Protein AF-A0A947K2Z1-F1 (afdb_monomer)

Solvent-accessible surface area (backbone atoms only — not comparable to full-atom values): 7339 Å² total; per-residue (Å²): 141,81,83,84,84,76,79,85,58,74,66,60,63,50,54,55,54,62,67,55,56,59,64,63,55,62,72,68,68,77,79,81,65,87,82,70,81,74,72,79,75,77,74,83,75,76,60,100,42,74,64,58,56,43,49,52,50,28,54,51,38,50,54,52,34,55,55,43,48,56,50,30,53,52,40,47,55,33,35,78,72,67,77,46,58,72,65,60,35,50,50,42,50,51,51,38,55,53,45,47,54,51,27,53,50,46,46,51,50,42,55,48,54,51,50,51,59,58,59,71,72,106

pLDDT: mean 72.97, std 17.65, range [37.09, 95.19]

Radius of gyration: 26.6 Å; Cα contacts (8 Å, |Δi|>4): 45; chains: 1; bounding box: 57×48×73 Å

Structure (mmCIF, N/CA/C/O backbone):
data_AF-A0A947K2Z1-F1
#
_entry.id   AF-A0A947K2Z1-F1
#
loop_
_atom_site.group_PDB
_atom_site.id
_atom_site.type_symbol
_atom_site.label_atom_id
_atom_site.label_alt_id
_atom_site.label_comp_id
_atom_site.label_asym_id
_atom_site.label_entity_id
_atom_site.label_seq_id
_atom_site.pdbx_PDB_ins_code
_atom_site.Cartn_x
_atom_site.Cartn_y
_atom_site.Cartn_z
_atom_site.occupancy
_atom_site.B_iso_or_equiv
_atom_site.auth_seq_id
_atom_site.auth_comp_id
_atom_site.auth_asym_id
_atom_site.auth_atom_id
_atom_site.pdbx_PDB_model_num
ATOM 1 N N . MET A 1 1 ? 38.173 9.368 46.627 1.00 48.03 1 MET A N 1
ATOM 2 C CA . MET A 1 1 ? 36.846 8.933 46.148 1.00 48.03 1 MET A CA 1
ATOM 3 C C . MET A 1 1 ? 37.055 8.340 44.764 1.00 48.03 1 MET A C 1
ATOM 5 O O . MET A 1 1 ? 37.355 9.111 43.867 1.00 48.03 1 MET A O 1
ATOM 9 N N . ALA A 1 2 ? 37.046 7.012 44.628 1.00 37.09 2 ALA A N 1
ATOM 10 C CA . ALA A 1 2 ? 36.982 6.293 43.349 1.00 37.09 2 ALA A CA 1
ATOM 11 C C . ALA A 1 2 ? 36.677 4.812 43.628 1.00 37.09 2 ALA A C 1
ATOM 13 O O . ALA A 1 2 ? 37.092 4.282 44.659 1.00 37.09 2 ALA A O 1
ATOM 14 N N . GLU A 1 3 ? 35.887 4.227 42.739 1.00 44.38 3 GLU A N 1
ATOM 15 C CA . GLU A 1 3 ? 34.938 3.141 42.956 1.00 44.38 3 GLU A CA 1
ATOM 16 C C . GLU A 1 3 ? 35.440 1.783 43.466 1.00 44.38 3 GLU A C 1
ATOM 18 O O . GLU A 1 3 ? 36.473 1.233 43.092 1.00 44.38 3 GLU A O 1
ATOM 23 N N . GLN A 1 4 ? 34.548 1.213 44.271 1.00 44.41 4 GLN A N 1
ATOM 24 C CA . GLN A 1 4 ? 34.431 -0.169 44.696 1.00 44.41 4 GLN A CA 1
ATOM 25 C C . GLN A 1 4 ? 34.092 -1.069 43.492 1.00 44.41 4 GLN A C 1
ATOM 27 O O . GLN A 1 4 ? 32.968 -1.064 42.993 1.00 44.41 4 GLN A O 1
ATOM 32 N N . ILE A 1 5 ? 35.064 -1.854 43.026 1.00 48.16 5 ILE A N 1
ATOM 33 C CA . ILE A 1 5 ? 34.855 -2.889 42.006 1.00 48.16 5 ILE A CA 1
ATOM 34 C C . ILE A 1 5 ? 34.092 -4.041 42.667 1.00 48.16 5 ILE A C 1
ATOM 36 O O . ILE A 1 5 ? 34.616 -4.747 43.529 1.00 48.16 5 ILE A O 1
ATOM 40 N N . SER A 1 6 ? 32.823 -4.182 42.297 1.00 59.31 6 SER A N 1
ATOM 41 C CA . SER A 1 6 ? 31.945 -5.264 42.746 1.00 59.31 6 SER A CA 1
ATOM 42 C C . SER A 1 6 ? 32.378 -6.607 42.131 1.00 59.31 6 SER A C 1
ATOM 44 O O . SER A 1 6 ? 32.858 -6.624 40.996 1.00 59.31 6 SER A O 1
ATOM 46 N N . PRO A 1 7 ? 32.226 -7.742 42.839 1.00 55.03 7 PRO A N 1
ATOM 47 C CA . PRO A 1 7 ? 32.625 -9.047 42.324 1.00 55.03 7 PRO A CA 1
ATOM 48 C C . PRO A 1 7 ? 31.691 -9.484 41.189 1.00 55.03 7 PRO A C 1
ATOM 50 O O . PRO A 1 7 ? 30.471 -9.502 41.348 1.00 55.03 7 PRO A O 1
ATOM 53 N N . ILE A 1 8 ? 32.287 -9.841 40.051 1.00 55.72 8 ILE A N 1
ATOM 54 C CA . ILE A 1 8 ? 31.607 -10.375 38.866 1.00 55.72 8 ILE A CA 1
ATOM 55 C C . ILE A 1 8 ? 30.731 -11.558 39.293 1.00 55.72 8 ILE A C 1
ATOM 57 O O . ILE A 1 8 ? 31.211 -12.564 39.820 1.00 55.72 8 ILE A O 1
ATOM 61 N N . ASN A 1 9 ? 29.425 -11.397 39.115 1.00 56.81 9 ASN A N 1
ATOM 62 C CA . ASN A 1 9 ? 28.411 -12.326 39.577 1.00 56.81 9 ASN A CA 1
ATOM 63 C C . ASN A 1 9 ? 28.388 -13.541 38.633 1.00 56.81 9 ASN A C 1
ATOM 65 O O . ASN A 1 9 ? 28.218 -13.393 37.424 1.00 56.81 9 ASN A O 1
ATOM 69 N N . ASN A 1 10 ? 28.545 -14.749 39.183 1.00 60.09 10 ASN A N 1
ATOM 70 C CA . ASN A 1 10 ? 28.637 -16.032 38.458 1.00 60.09 10 ASN A CA 1
ATOM 71 C C . ASN A 1 10 ? 27.479 -16.316 37.474 1.00 60.09 10 ASN A C 1
ATOM 73 O O . ASN A 1 10 ? 27.556 -17.259 36.689 1.00 60.09 10 ASN A O 1
ATOM 77 N N . ALA A 1 11 ? 26.398 -15.536 37.514 1.00 58.66 11 ALA A N 1
ATOM 78 C CA . ALA A 1 11 ? 25.262 -15.658 36.609 1.00 58.66 11 ALA A CA 1
ATOM 79 C C . ALA A 1 11 ? 25.581 -15.201 35.172 1.00 58.66 11 ALA A C 1
ATOM 81 O O . ALA A 1 11 ? 25.145 -15.853 34.227 1.00 58.66 11 ALA A O 1
ATOM 82 N N . GLU A 1 12 ? 26.377 -14.142 34.987 1.00 56.88 12 GLU A N 1
ATOM 83 C CA . GLU A 1 12 ? 26.672 -13.600 33.647 1.00 56.88 12 GLU A CA 1
ATOM 84 C C . GLU A 1 12 ? 27.635 -14.497 32.862 1.00 56.88 12 GLU A C 1
ATOM 86 O O . GLU A 1 12 ? 27.472 -14.692 31.658 1.00 56.88 12 GLU A O 1
ATOM 91 N N . MET A 1 13 ? 28.578 -15.137 33.559 1.00 57.22 13 MET A N 1
ATOM 92 C CA . MET A 1 13 ? 29.510 -16.090 32.952 1.00 57.22 13 MET A CA 1
ATOM 93 C C . MET A 1 13 ? 28.781 -17.342 32.439 1.00 57.22 13 MET A C 1
ATOM 95 O O . MET A 1 13 ? 29.108 -17.853 31.374 1.00 57.22 13 MET A O 1
ATOM 99 N N . ARG A 1 14 ? 27.739 -17.796 33.150 1.00 55.00 14 ARG A N 1
ATOM 100 C CA . ARG A 1 14 ? 26.917 -18.942 32.727 1.00 55.00 14 ARG A CA 1
ATOM 101 C C . ARG A 1 14 ? 25.947 -18.580 31.606 1.00 55.00 14 ARG A C 1
ATOM 103 O O . ARG A 1 14 ? 25.705 -19.414 30.743 1.00 55.00 14 ARG A O 1
ATOM 110 N N . LEU A 1 15 ? 25.437 -17.347 31.578 1.00 59.44 15 LEU A N 1
ATOM 111 C CA . LEU A 1 15 ? 24.564 -16.880 30.498 1.00 59.44 15 LEU A CA 1
ATOM 112 C C . LEU A 1 15 ? 25.320 -16.771 29.163 1.00 59.44 15 LEU A C 1
ATOM 114 O O . LEU A 1 15 ? 24.797 -17.175 28.128 1.00 59.44 15 LEU A O 1
ATOM 118 N N . ALA A 1 16 ? 26.570 -16.296 29.197 1.00 60.06 16 ALA A N 1
ATOM 119 C CA . ALA A 1 16 ? 27.443 -16.261 28.023 1.00 60.06 16 ALA A CA 1
ATOM 120 C C . ALA A 1 16 ? 27.817 -17.670 27.523 1.00 60.06 16 ALA A C 1
ATOM 122 O O . ALA A 1 16 ? 27.911 -17.890 26.319 1.00 60.06 16 ALA A O 1
ATOM 123 N N . GLN A 1 17 ? 27.980 -18.631 28.436 1.00 58.06 17 GLN A N 1
ATOM 124 C CA . GLN A 1 17 ? 28.327 -20.017 28.106 1.00 58.06 17 GLN A CA 1
ATOM 125 C C . GLN A 1 17 ? 27.140 -20.797 27.512 1.00 58.06 17 GLN A C 1
ATOM 127 O O . GLN A 1 17 ? 27.327 -21.619 26.625 1.00 58.06 17 GLN A O 1
ATOM 132 N N . ILE A 1 18 ? 25.910 -20.480 27.930 1.00 60.25 18 ILE A N 1
ATOM 133 C CA . ILE A 1 18 ? 24.679 -21.072 27.377 1.00 60.25 18 ILE A CA 1
ATOM 134 C C . ILE A 1 18 ? 24.347 -20.509 25.983 1.00 60.25 18 ILE A C 1
ATOM 136 O O . ILE A 1 18 ? 23.812 -21.224 25.144 1.00 60.25 18 ILE A O 1
ATOM 140 N N . LEU A 1 19 ? 24.672 -19.242 25.697 1.00 61.75 19 LEU A N 1
ATOM 141 C CA . LEU A 1 19 ? 24.397 -18.645 24.381 1.00 61.75 19 LEU A CA 1
ATOM 142 C C . LEU A 1 19 ? 25.444 -18.983 23.304 1.00 61.75 19 LEU A C 1
ATOM 144 O O . LEU A 1 19 ? 25.152 -18.823 22.120 1.00 61.75 19 LEU A O 1
ATOM 148 N N . GLY A 1 20 ? 26.653 -19.402 23.693 1.00 57.94 20 GLY A N 1
ATOM 149 C CA . GLY A 1 20 ? 27.771 -19.625 22.770 1.00 57.94 20 GLY A CA 1
ATOM 150 C C . GLY A 1 20 ? 27.852 -21.032 22.170 1.00 57.94 20 GLY A C 1
ATOM 151 O O . GLY A 1 20 ? 28.073 -21.162 20.966 1.00 57.94 20 GLY A O 1
ATOM 152 N N . ASP A 1 21 ? 27.661 -22.078 22.980 1.00 55.69 21 ASP A N 1
ATOM 153 C CA . ASP A 1 21 ? 28.046 -23.447 22.590 1.00 55.69 21 ASP A CA 1
ATOM 154 C C . ASP A 1 21 ? 26.912 -24.261 21.929 1.00 55.69 21 ASP A C 1
ATOM 156 O O . ASP A 1 21 ? 27.174 -25.073 21.035 1.00 55.69 21 ASP A O 1
ATOM 160 N N . ASP A 1 22 ? 25.645 -24.012 22.282 1.00 54.97 22 ASP A N 1
ATOM 161 C CA . ASP A 1 22 ? 24.505 -24.776 21.740 1.00 54.97 22 ASP A CA 1
ATOM 162 C C . ASP A 1 22 ? 24.126 -24.359 20.304 1.00 54.97 22 ASP A C 1
ATOM 164 O O . ASP A 1 22 ? 23.749 -25.199 19.484 1.00 54.97 22 ASP A O 1
ATOM 168 N N . TYR A 1 23 ? 24.275 -23.077 19.942 1.00 55.19 23 TYR A N 1
ATOM 169 C CA . TYR A 1 23 ? 23.855 -22.594 18.617 1.00 55.19 23 TYR A CA 1
ATOM 170 C C . TYR A 1 23 ? 24.818 -23.012 17.493 1.00 55.19 23 TYR A C 1
ATOM 172 O O . TYR A 1 23 ? 24.394 -23.277 16.368 1.00 55.19 23 TYR A O 1
ATOM 180 N N . LEU A 1 24 ? 26.120 -23.095 17.786 1.00 54.50 24 LEU A N 1
ATOM 181 C CA . LEU A 1 24 ? 27.136 -23.465 16.794 1.00 54.50 24 LEU A CA 1
ATOM 182 C C . LEU A 1 24 ? 27.223 -24.983 16.583 1.00 54.50 24 LEU A C 1
ATOM 184 O O . LEU A 1 24 ? 27.491 -25.428 15.468 1.00 54.50 24 LEU A O 1
ATOM 188 N N . SER A 1 25 ? 26.932 -25.775 17.617 1.00 53.09 25 SER A N 1
ATOM 189 C CA . SER A 1 25 ? 26.985 -27.240 17.545 1.00 53.09 25 SER A CA 1
ATOM 190 C C . SER A 1 25 ? 25.775 -27.826 16.805 1.00 53.09 25 SER A C 1
ATOM 192 O O . SER A 1 25 ? 25.914 -28.772 16.031 1.00 53.09 25 SER A O 1
ATOM 194 N N . GLN A 1 26 ? 24.595 -27.209 16.930 1.00 49.88 26 GLN A N 1
ATOM 195 C CA . GLN A 1 26 ? 23.378 -27.709 16.282 1.00 49.88 26 GLN A CA 1
ATOM 196 C C . GLN A 1 26 ? 23.290 -27.392 14.777 1.00 49.88 26 GLN A C 1
ATOM 198 O O . GLN A 1 26 ? 22.557 -28.059 14.047 1.00 49.88 26 GLN A O 1
ATOM 203 N N . ALA A 1 27 ? 24.078 -26.435 14.276 1.00 51.97 27 ALA A N 1
ATOM 204 C CA . ALA A 1 27 ? 24.166 -26.143 12.843 1.00 51.97 27 ALA A CA 1
ATOM 205 C C . ALA A 1 27 ? 24.993 -27.183 12.059 1.00 51.97 27 ALA A C 1
ATOM 207 O O . ALA A 1 27 ? 24.859 -27.273 10.839 1.00 51.97 27 ALA A O 1
ATOM 208 N N . SER A 1 28 ? 25.835 -27.975 12.737 1.00 50.72 28 SER A N 1
ATOM 209 C CA . SER A 1 28 ? 26.768 -28.900 12.081 1.00 50.72 28 SER A CA 1
ATOM 210 C C . SER A 1 28 ? 26.282 -30.355 12.014 1.00 50.72 28 SER A C 1
ATOM 212 O O . SER A 1 28 ? 26.840 -31.131 11.240 1.00 50.72 28 SER A O 1
ATOM 214 N N . GLU A 1 29 ? 25.252 -30.744 12.773 1.00 48.47 29 GLU A N 1
ATOM 215 C CA . GLU A 1 29 ? 24.795 -32.147 12.849 1.00 48.47 29 GLU A CA 1
ATOM 216 C C . GLU A 1 29 ? 23.536 -32.476 12.029 1.00 48.47 29 GLU A C 1
ATOM 218 O O . GLU A 1 29 ? 23.168 -33.641 11.906 1.00 48.47 29 GLU A O 1
ATOM 223 N N . VAL A 1 30 ? 22.903 -31.497 11.373 1.00 47.12 30 VAL A N 1
ATOM 224 C CA . VAL A 1 30 ? 21.735 -31.754 10.498 1.00 47.12 30 VAL A CA 1
ATOM 225 C C . VAL A 1 30 ? 22.118 -32.198 9.074 1.00 47.12 30 VAL A C 1
ATOM 227 O O . VAL A 1 30 ? 21.246 -32.438 8.241 1.00 47.12 30 VAL A O 1
ATOM 230 N N . ALA A 1 31 ? 23.414 -32.339 8.776 1.00 49.78 31 ALA A N 1
ATOM 231 C CA . ALA A 1 31 ? 23.941 -32.585 7.429 1.00 49.78 31 ALA A CA 1
ATOM 232 C C . ALA A 1 31 ? 24.386 -34.042 7.163 1.00 49.78 31 ALA A C 1
ATOM 234 O O . ALA A 1 31 ? 25.294 -34.269 6.365 1.00 49.78 31 ALA A O 1
ATOM 235 N N . ALA A 1 32 ? 23.767 -35.040 7.805 1.00 49.38 32 ALA A N 1
ATOM 236 C CA . ALA A 1 32 ? 24.082 -36.460 7.574 1.00 49.38 32 ALA A CA 1
ATOM 237 C C . ALA A 1 32 ? 22.842 -37.350 7.333 1.00 49.38 32 ALA A C 1
ATOM 239 O O . ALA A 1 32 ? 22.808 -38.511 7.735 1.00 49.38 32 ALA A O 1
ATOM 240 N N . GLY A 1 33 ? 21.823 -36.817 6.652 1.00 43.59 33 GLY A N 1
ATOM 241 C CA . GLY A 1 33 ? 20.753 -37.606 6.027 1.00 43.59 33 GLY A CA 1
ATOM 242 C C . GLY A 1 33 ? 20.999 -37.760 4.518 1.00 43.59 33 GLY A C 1
ATOM 243 O O . GLY A 1 33 ? 21.606 -36.867 3.924 1.00 43.59 33 GLY A O 1
ATOM 244 N N . PRO A 1 34 ? 20.574 -38.865 3.875 1.00 45.62 34 PRO A N 1
ATOM 245 C CA . PRO A 1 34 ? 20.809 -39.083 2.450 1.00 45.62 34 PRO A CA 1
ATOM 246 C C . PRO A 1 34 ? 20.200 -37.935 1.640 1.00 45.62 34 PRO A C 1
ATOM 248 O O . PRO A 1 34 ? 19.004 -37.668 1.722 1.00 45.62 34 PRO A O 1
ATOM 251 N N . ALA A 1 35 ? 21.063 -37.241 0.896 1.00 49.25 35 ALA A N 1
ATOM 252 C CA . ALA A 1 35 ? 20.740 -36.076 0.090 1.00 49.25 35 ALA A CA 1
ATOM 253 C C . ALA A 1 35 ? 19.766 -36.444 -1.038 1.00 49.25 35 ALA A C 1
ATOM 255 O O . ALA A 1 35 ? 20.161 -36.781 -2.154 1.00 49.25 35 ALA A O 1
ATOM 256 N N . GLU A 1 36 ? 18.475 -36.363 -0.743 1.00 44.59 36 GLU A N 1
ATOM 257 C CA . GLU A 1 36 ? 17.456 -36.207 -1.764 1.00 44.59 36 GLU A CA 1
ATOM 258 C C . GLU A 1 36 ? 17.661 -34.818 -2.375 1.00 44.59 36 GLU A C 1
ATOM 260 O O . GLU A 1 36 ? 17.601 -33.800 -1.684 1.00 44.59 36 GLU A O 1
ATOM 265 N N . ALA A 1 37 ? 18.034 -34.793 -3.655 1.00 53.00 37 ALA A N 1
ATOM 266 C CA . ALA A 1 37 ? 18.390 -33.590 -4.388 1.00 53.00 37 ALA A CA 1
ATOM 267 C C . ALA A 1 37 ? 17.251 -32.562 -4.324 1.00 53.00 37 ALA A C 1
ATOM 269 O O . ALA A 1 37 ? 16.296 -32.605 -5.104 1.00 53.00 37 ALA A O 1
ATOM 270 N N . ALA A 1 38 ? 17.371 -31.621 -3.387 1.00 52.09 38 ALA A N 1
ATOM 271 C CA . ALA A 1 38 ? 16.521 -30.455 -3.299 1.00 52.09 38 ALA A CA 1
ATOM 272 C C . ALA A 1 38 ? 16.701 -29.655 -4.592 1.00 52.09 38 ALA A C 1
ATOM 274 O O . ALA A 1 38 ? 17.724 -29.004 -4.815 1.00 52.09 38 ALA A O 1
ATOM 275 N N . LYS A 1 39 ? 15.703 -29.746 -5.476 1.00 62.53 39 LYS A N 1
ATOM 276 C CA . LYS A 1 39 ? 15.563 -28.846 -6.622 1.00 62.53 39 LYS A CA 1
ATOM 277 C C . LYS A 1 39 ? 15.700 -27.414 -6.096 1.00 62.53 39 LYS A C 1
ATOM 279 O O . LYS A 1 39 ? 15.038 -27.100 -5.103 1.00 62.53 39 LYS A O 1
ATOM 284 N N . PRO A 1 40 ? 16.532 -26.560 -6.714 1.00 52.31 40 PRO A N 1
ATOM 285 C CA . PRO A 1 40 ? 16.711 -25.203 -6.235 1.00 52.31 40 PRO A CA 1
ATOM 286 C C . PRO A 1 40 ? 15.348 -24.508 -6.224 1.00 52.31 40 PRO A C 1
ATOM 288 O O . PRO A 1 40 ? 14.695 -24.366 -7.260 1.00 52.31 40 PRO A O 1
ATOM 291 N N . LEU A 1 41 ? 14.909 -24.143 -5.018 1.00 57.78 41 LEU A N 1
ATOM 292 C CA . LEU A 1 41 ? 13.786 -23.247 -4.784 1.00 57.78 41 LEU A CA 1
ATOM 293 C C . LEU A 1 41 ? 14.008 -22.003 -5.645 1.00 57.78 41 LEU A C 1
ATOM 295 O O . LEU A 1 41 ? 15.097 -21.430 -5.631 1.00 57.78 41 LEU A O 1
ATOM 299 N N . GLY A 1 42 ? 12.985 -21.683 -6.439 1.00 54.22 42 GLY A N 1
ATOM 300 C CA . GLY A 1 42 ? 13.027 -20.764 -7.569 1.00 54.22 42 GLY A CA 1
ATOM 301 C C . GLY A 1 42 ? 13.962 -19.580 -7.372 1.00 54.22 42 GLY A C 1
ATOM 302 O O . GLY A 1 42 ? 13.711 -18.692 -6.560 1.00 54.22 42 GLY A O 1
ATOM 303 N N . GLN A 1 43 ? 15.022 -19.557 -8.177 1.00 53.00 43 GLN A N 1
ATOM 304 C CA . GLN A 1 43 ? 15.701 -18.311 -8.488 1.00 53.00 43 GLN A CA 1
ATOM 305 C C . GLN A 1 43 ? 14.641 -17.346 -9.031 1.00 53.00 43 GLN A C 1
ATOM 307 O O . GLN A 1 43 ? 13.879 -17.746 -9.917 1.00 53.00 43 GLN A O 1
ATOM 312 N N . PRO A 1 44 ? 14.557 -16.103 -8.527 1.00 58.94 44 PRO A N 1
ATOM 313 C CA . PRO A 1 44 ? 13.790 -15.088 -9.218 1.00 58.94 44 PRO A CA 1
ATOM 314 C C . PRO A 1 44 ? 14.447 -14.945 -10.588 1.00 58.94 44 PRO A C 1
ATOM 316 O O . PRO A 1 44 ? 15.577 -14.471 -10.703 1.00 58.94 44 PRO A O 1
ATOM 319 N N . THR A 1 45 ? 13.781 -15.455 -11.619 1.00 52.09 45 THR A N 1
ATOM 320 C CA . THR A 1 45 ? 14.183 -15.242 -13.000 1.00 52.09 45 THR A CA 1
ATOM 321 C C . THR A 1 45 ? 14.005 -13.756 -13.253 1.00 52.09 45 THR A C 1
ATOM 323 O O . THR A 1 45 ? 12.892 -13.309 -13.518 1.00 52.09 45 THR A O 1
ATOM 326 N N . LEU A 1 46 ? 15.085 -12.992 -13.085 1.00 56.25 46 LEU A N 1
ATOM 327 C CA . LEU A 1 46 ? 15.194 -11.645 -13.624 1.00 56.25 46 LEU A CA 1
ATOM 328 C C . LEU A 1 46 ? 14.955 -11.806 -15.128 1.00 56.25 46 LEU A C 1
ATOM 330 O O . LEU A 1 46 ? 15.777 -12.408 -15.827 1.00 56.25 46 LEU A O 1
ATOM 334 N N . SER A 1 47 ? 13.776 -11.393 -15.597 1.00 53.84 47 SER A N 1
ATOM 335 C CA . SER A 1 47 ? 13.510 -11.307 -17.031 1.00 53.84 47 SER A CA 1
ATOM 336 C C . SER A 1 47 ? 14.552 -10.354 -17.614 1.00 53.84 47 SER A C 1
ATOM 338 O O . SER A 1 47 ? 15.020 -9.457 -16.919 1.00 53.84 47 SER A O 1
ATOM 340 N N . GLY A 1 48 ? 14.974 -10.555 -18.861 1.00 62.28 48 GLY A N 1
ATOM 341 C CA . GLY A 1 48 ? 16.199 -9.984 -19.442 1.00 62.28 48 GLY A CA 1
ATOM 342 C C . GLY A 1 48 ? 16.358 -8.450 -19.466 1.00 62.28 48 GLY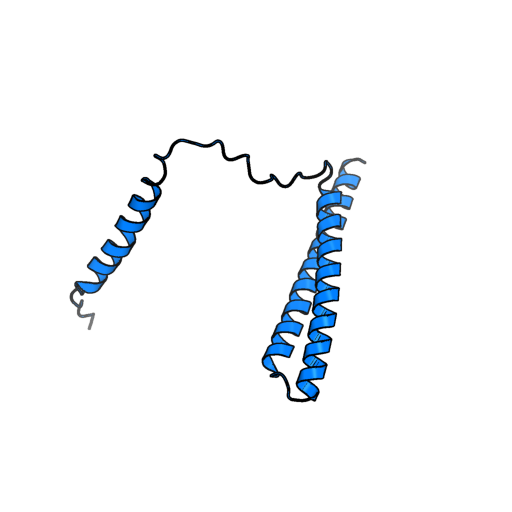 A C 1
ATOM 343 O O . GLY A 1 48 ? 17.316 -7.976 -20.073 1.00 62.28 48 GLY A O 1
ATOM 344 N N . ASN A 1 49 ? 15.485 -7.665 -18.826 1.00 73.56 49 ASN A N 1
ATOM 345 C CA . ASN A 1 49 ? 15.623 -6.226 -18.659 1.00 73.56 49 ASN A CA 1
ATOM 346 C C . ASN A 1 49 ? 15.326 -5.780 -17.204 1.00 73.56 49 ASN A C 1
ATOM 348 O O . ASN A 1 49 ? 14.171 -5.833 -16.777 1.00 73.56 49 ASN A O 1
ATOM 352 N N . PRO A 1 50 ? 16.310 -5.243 -16.451 1.00 72.75 50 PRO A N 1
ATOM 353 C CA . PRO A 1 50 ? 16.094 -4.753 -15.084 1.00 72.75 50 PRO A CA 1
ATOM 354 C C . PRO A 1 50 ? 15.044 -3.634 -14.998 1.00 72.75 50 PRO A C 1
ATOM 356 O O . PRO A 1 50 ? 14.437 -3.439 -13.947 1.00 72.75 50 PRO A O 1
ATOM 359 N N . PHE A 1 51 ? 14.787 -2.914 -16.095 1.00 72.31 51 PHE A N 1
ATOM 360 C CA . PHE A 1 51 ? 13.692 -1.949 -16.170 1.00 72.31 51 PHE A CA 1
ATOM 361 C C . PHE A 1 51 ? 12.314 -2.619 -16.075 1.00 72.31 51 PHE A C 1
ATOM 363 O O . PHE A 1 51 ? 11.453 -2.125 -15.348 1.00 72.31 51 PHE A O 1
ATOM 370 N N . GLU A 1 52 ? 12.105 -3.746 -16.765 1.00 78.94 52 GLU A N 1
ATOM 371 C CA . GLU A 1 52 ? 10.837 -4.488 -16.714 1.00 78.94 52 GLU A CA 1
ATOM 372 C C . GLU A 1 52 ? 10.567 -5.008 -15.303 1.00 78.94 52 GLU A C 1
ATOM 374 O O . GLU A 1 52 ? 9.450 -4.877 -14.806 1.00 78.94 52 GLU A O 1
ATOM 379 N N . ASP A 1 53 ? 11.598 -5.505 -14.616 1.00 81.94 53 ASP A N 1
ATOM 380 C CA . ASP A 1 53 ? 11.477 -5.994 -13.242 1.00 81.94 53 ASP A CA 1
ATOM 381 C C . ASP A 1 53 ? 11.116 -4.877 -12.254 1.00 81.94 53 ASP A C 1
ATOM 383 O O . ASP A 1 53 ? 10.285 -5.070 -11.361 1.00 81.94 53 ASP A O 1
ATOM 387 N N . VAL A 1 54 ? 11.722 -3.692 -12.389 1.00 80.88 54 VAL A N 1
ATOM 388 C CA . VAL A 1 54 ? 11.397 -2.547 -11.524 1.00 80.88 54 VAL A CA 1
ATOM 389 C C . VAL A 1 54 ? 10.001 -2.007 -11.842 1.00 80.88 54 VAL A C 1
ATOM 391 O O . VAL A 1 54 ? 9.250 -1.692 -10.918 1.00 80.88 54 VAL A O 1
ATOM 394 N N . LEU A 1 55 ? 9.607 -1.955 -13.117 1.00 78.94 55 LEU A N 1
ATOM 395 C CA . LEU A 1 55 ? 8.266 -1.534 -13.521 1.00 78.94 55 LEU A CA 1
ATOM 396 C C . LEU A 1 55 ? 7.192 -2.514 -13.026 1.00 78.94 55 LEU A C 1
ATOM 398 O O . LEU A 1 55 ? 6.171 -2.087 -12.487 1.00 78.94 55 LEU A O 1
ATOM 402 N N . ALA A 1 56 ? 7.434 -3.821 -13.136 1.00 83.94 56 ALA A N 1
ATOM 403 C CA . ALA A 1 56 ? 6.551 -4.852 -12.601 1.00 83.94 56 ALA A CA 1
ATOM 404 C C . ALA A 1 56 ? 6.389 -4.718 -11.080 1.00 83.94 56 ALA A C 1
ATOM 406 O O . ALA A 1 56 ? 5.269 -4.759 -10.565 1.00 83.94 56 ALA A O 1
ATOM 407 N N . LYS A 1 57 ? 7.489 -4.472 -10.356 1.00 81.75 57 LYS A N 1
ATOM 408 C CA . LYS A 1 57 ? 7.459 -4.195 -8.911 1.00 81.75 57 LYS A CA 1
ATOM 409 C C . LYS A 1 57 ? 6.696 -2.915 -8.579 1.00 81.75 57 LYS A C 1
ATOM 411 O O . LYS A 1 57 ? 5.941 -2.910 -7.611 1.00 81.75 57 LYS A O 1
ATOM 416 N N . ALA A 1 58 ? 6.845 -1.857 -9.374 1.00 77.31 58 ALA A N 1
ATOM 417 C CA . ALA A 1 58 ? 6.101 -0.615 -9.195 1.00 77.31 58 ALA A CA 1
ATOM 418 C C . ALA A 1 58 ? 4.590 -0.819 -9.391 1.00 77.31 58 ALA A C 1
ATOM 420 O O . ALA A 1 58 ? 3.805 -0.386 -8.550 1.00 77.31 58 ALA A O 1
ATOM 421 N N . MET A 1 59 ? 4.175 -1.534 -10.442 1.00 80.75 59 MET A N 1
ATOM 422 C CA . MET A 1 59 ? 2.763 -1.876 -10.661 1.00 80.75 59 MET A CA 1
ATOM 423 C C . MET A 1 59 ? 2.198 -2.705 -9.505 1.00 80.75 59 MET A C 1
ATOM 425 O O . MET A 1 59 ? 1.119 -2.406 -8.996 1.00 80.75 59 MET A O 1
ATOM 429 N N . HIS A 1 60 ? 2.948 -3.707 -9.043 1.00 83.75 60 HIS A N 1
ATOM 430 C CA . HIS A 1 60 ? 2.551 -4.523 -7.900 1.00 83.75 60 HIS A CA 1
ATOM 431 C C . HIS A 1 60 ? 2.447 -3.698 -6.605 1.00 83.75 60 HIS A C 1
ATOM 433 O O . HIS A 1 60 ? 1.533 -3.903 -5.807 1.00 83.75 60 HIS A O 1
ATOM 439 N N . ALA A 1 61 ? 3.354 -2.741 -6.391 1.00 79.44 61 ALA A N 1
ATOM 440 C CA . ALA A 1 61 ? 3.304 -1.845 -5.240 1.00 79.44 61 ALA A CA 1
ATOM 441 C C . ALA A 1 61 ? 2.048 -0.958 -5.264 1.00 79.44 61 ALA A C 1
ATOM 443 O O . ALA A 1 61 ? 1.397 -0.813 -4.231 1.00 79.44 61 ALA A O 1
ATOM 444 N N . ILE A 1 62 ? 1.665 -0.424 -6.430 1.00 84.81 62 ILE A N 1
ATOM 445 C CA . ILE A 1 62 ? 0.442 0.379 -6.584 1.00 84.81 62 ILE A CA 1
ATOM 446 C C . ILE A 1 62 ? -0.817 -0.465 -6.322 1.00 84.81 62 ILE A C 1
ATOM 448 O O . ILE A 1 62 ? -1.699 -0.015 -5.590 1.00 84.81 62 ILE A O 1
ATOM 452 N N . ASP A 1 63 ? -0.900 -1.694 -6.852 1.00 87.38 63 ASP A N 1
ATOM 453 C CA . ASP A 1 63 ? -2.039 -2.591 -6.569 1.00 87.38 63 ASP A CA 1
ATOM 454 C C . ASP A 1 63 ? -2.135 -2.908 -5.066 1.00 87.38 63 AS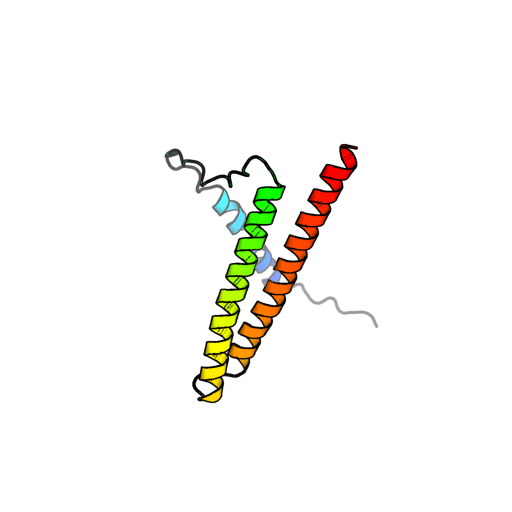P A C 1
ATOM 456 O O . ASP A 1 63 ? -3.213 -2.870 -4.467 1.00 87.38 63 ASP A O 1
ATOM 460 N N . GLY A 1 64 ? -0.986 -3.134 -4.420 1.00 87.25 64 GLY A N 1
ATOM 461 C CA . GLY A 1 64 ? -0.899 -3.327 -2.974 1.00 87.25 64 GLY A CA 1
ATOM 462 C C . GLY A 1 64 ? -1.406 -2.125 -2.170 1.00 87.25 64 GLY A C 1
ATOM 463 O O . GLY A 1 64 ? -2.147 -2.306 -1.200 1.00 87.25 64 GLY A O 1
ATOM 464 N N . VAL A 1 65 ? -1.063 -0.902 -2.588 1.00 88.50 65 VAL A N 1
ATOM 465 C CA . VAL A 1 65 ? -1.561 0.339 -1.972 1.00 88.50 65 VAL A CA 1
ATOM 466 C C . VAL A 1 65 ? -3.078 0.441 -2.116 1.00 88.50 65 VAL A C 1
ATOM 468 O O . VAL A 1 65 ? -3.757 0.621 -1.109 1.00 88.50 65 VAL A O 1
ATOM 471 N N . SER A 1 66 ? -3.618 0.234 -3.321 1.00 88.75 66 SER A N 1
ATOM 472 C CA . SER A 1 66 ? -5.063 0.320 -3.578 1.00 88.75 66 SER A CA 1
ATOM 473 C C . SER A 1 66 ? -5.867 -0.669 -2.726 1.00 88.75 66 SER A C 1
ATOM 475 O O . SER A 1 66 ? -6.869 -0.311 -2.101 1.00 88.75 66 SER A O 1
ATOM 477 N N . ARG A 1 67 ? -5.396 -1.917 -2.607 1.00 91.81 67 ARG A N 1
ATOM 478 C CA . ARG A 1 67 ? -6.015 -2.914 -1.717 1.00 91.81 67 ARG A CA 1
ATOM 479 C C . ARG A 1 67 ? -5.964 -2.495 -0.254 1.00 91.81 67 ARG A C 1
ATOM 481 O O . ARG A 1 67 ? -6.939 -2.685 0.473 1.00 91.81 67 ARG A O 1
ATOM 488 N N . SER A 1 68 ? -4.838 -1.937 0.181 1.00 89.69 68 SER A N 1
ATOM 489 C CA . SER A 1 68 ? -4.690 -1.478 1.558 1.00 89.69 68 SER A CA 1
ATOM 490 C C . SER A 1 68 ? -5.578 -0.272 1.861 1.00 89.69 68 SER A C 1
ATOM 492 O O . SER A 1 68 ? -6.114 -0.206 2.963 1.00 89.69 68 SER A O 1
ATOM 494 N N . GLU A 1 69 ? -5.784 0.638 0.906 1.00 90.06 69 GLU A N 1
ATOM 495 C CA . GLU A 1 69 ? -6.735 1.752 1.022 1.00 90.06 69 GLU A CA 1
ATOM 496 C C . GLU A 1 69 ? -8.173 1.263 1.177 1.00 90.06 69 GLU A C 1
ATOM 498 O O . GLU A 1 69 ? -8.876 1.711 2.082 1.00 90.06 69 GLU A O 1
ATOM 503 N N . MET A 1 70 ? -8.603 0.290 0.366 1.00 93.94 70 MET A N 1
ATOM 504 C CA . MET A 1 70 ? -9.929 -0.317 0.529 1.00 93.94 70 MET A CA 1
ATOM 505 C C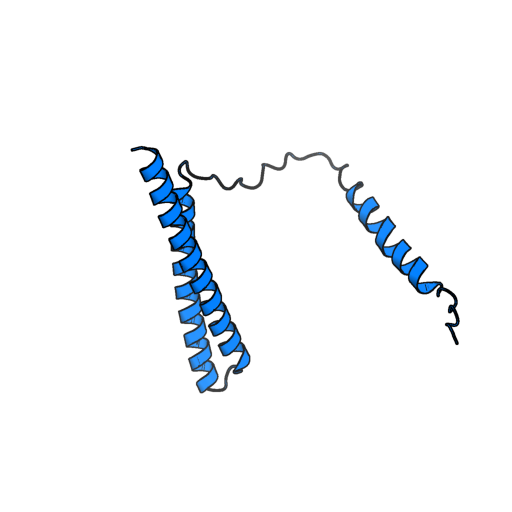 . MET A 1 70 ? -10.107 -0.915 1.929 1.00 93.94 70 MET A C 1
ATOM 507 O O . MET A 1 70 ? -11.158 -0.747 2.546 1.00 93.94 70 MET A O 1
ATOM 511 N N . HIS A 1 71 ? -9.076 -1.577 2.455 1.00 92.12 71 HIS A N 1
ATOM 512 C CA . HIS A 1 71 ? -9.111 -2.130 3.805 1.00 92.12 71 HIS A CA 1
ATOM 513 C C . HIS A 1 71 ? -9.159 -1.044 4.891 1.00 92.12 71 HIS A C 1
ATOM 515 O O . HIS A 1 71 ? -9.945 -1.157 5.830 1.00 92.12 71 HIS A O 1
ATOM 521 N N . ALA A 1 72 ? -8.373 0.028 4.762 1.00 88.88 72 ALA A N 1
ATOM 522 C CA . ALA A 1 72 ? -8.421 1.142 5.706 1.00 88.88 72 ALA A CA 1
ATOM 523 C C . ALA A 1 72 ? -9.789 1.833 5.701 1.00 88.88 72 ALA A C 1
ATOM 525 O O . ALA A 1 72 ? -10.323 2.107 6.770 1.00 88.88 72 ALA A O 1
ATOM 526 N N . ASN A 1 73 ? -10.409 2.018 4.533 1.00 92.38 73 ASN A N 1
ATOM 527 C CA . ASN A 1 73 ? -11.767 2.559 4.441 1.00 92.38 73 ASN A CA 1
ATOM 528 C C . ASN A 1 73 ? -12.787 1.678 5.178 1.00 92.38 73 ASN A C 1
ATOM 530 O O . ASN A 1 73 ? -13.618 2.194 5.923 1.00 92.38 73 ASN A O 1
ATOM 534 N N . GLN A 1 74 ? -12.678 0.352 5.061 1.00 93.69 74 GLN A N 1
ATOM 535 C CA . GLN A 1 74 ? -13.519 -0.568 5.835 1.00 93.69 74 GLN A CA 1
ATOM 536 C C . GLN A 1 74 ? -13.290 -0.432 7.346 1.00 93.69 74 GLN A C 1
ATOM 538 O O . GLN A 1 74 ? -14.244 -0.484 8.119 1.00 93.69 74 GLN A O 1
ATOM 543 N N . LEU A 1 75 ? -12.040 -0.264 7.785 1.00 92.19 75 LEU A N 1
ATOM 544 C CA . LEU A 1 75 ? -11.728 -0.054 9.200 1.00 92.19 75 LEU A CA 1
ATOM 545 C C . LEU A 1 75 ? -12.254 1.294 9.705 1.00 92.19 75 LEU A C 1
ATOM 547 O O . LEU A 1 75 ? -12.763 1.355 10.817 1.00 92.19 75 LEU A O 1
ATOM 551 N N . ILE A 1 76 ? -12.208 2.348 8.888 1.00 92.19 76 ILE A N 1
ATOM 552 C CA . ILE A 1 76 ? -12.801 3.652 9.212 1.00 92.19 76 ILE A CA 1
ATOM 553 C C . ILE A 1 76 ? -14.315 3.511 9.407 1.00 92.19 76 ILE A C 1
ATOM 555 O O . ILE A 1 76 ? -14.853 3.992 10.402 1.00 92.19 76 ILE A O 1
ATOM 559 N N . GLU A 1 77 ? -15.009 2.810 8.508 1.00 94.44 77 GLU A N 1
ATOM 560 C CA . GLU A 1 77 ? -16.449 2.562 8.646 1.00 94.44 77 GLU A CA 1
ATOM 561 C C . GLU A 1 77 ? -16.791 1.777 9.913 1.00 94.44 77 GLU A C 1
ATOM 563 O O . GLU A 1 77 ? -17.733 2.129 10.626 1.00 94.44 77 GLU A O 1
ATOM 568 N N . LYS A 1 78 ? -16.013 0.737 10.222 1.00 92.88 78 LYS A N 1
ATOM 569 C CA . LYS A 1 78 ? -16.181 -0.048 11.448 1.00 92.88 78 LYS A CA 1
ATOM 570 C C . LYS A 1 78 ? -15.874 0.777 12.699 1.00 92.88 78 LYS A C 1
ATOM 572 O O . LYS A 1 78 ? -16.577 0.647 13.697 1.00 92.88 78 LYS A O 1
ATOM 577 N N . TYR A 1 79 ? -14.885 1.668 12.645 1.00 93.44 79 TYR A N 1
ATOM 578 C CA . TYR A 1 79 ? -14.548 2.568 13.748 1.00 93.44 79 TYR A CA 1
ATOM 579 C C . TYR A 1 79 ? -15.691 3.543 14.035 1.00 93.44 79 TYR A C 1
ATOM 581 O O . TYR A 1 79 ? -16.080 3.710 15.187 1.00 93.44 79 TYR A O 1
ATOM 589 N N . MET A 1 80 ? -16.309 4.115 12.995 1.00 93.50 80 MET A N 1
ATOM 590 C CA . MET A 1 80 ? -17.490 4.974 13.156 1.00 93.50 80 MET A CA 1
ATOM 591 C C . MET A 1 80 ? -18.679 4.245 13.801 1.00 93.50 80 MET A C 1
ATOM 593 O O . MET A 1 80 ? -19.509 4.880 14.447 1.00 93.50 80 MET A O 1
ATOM 597 N N . ARG A 1 81 ? -18.768 2.919 13.637 1.00 95.19 81 ARG A N 1
ATOM 598 C CA . ARG A 1 81 ? -19.776 2.061 14.286 1.00 95.19 81 ARG A CA 1
ATOM 599 C C . ARG A 1 81 ? -19.375 1.603 15.692 1.00 95.19 81 ARG A C 1
ATOM 601 O O . ARG A 1 81 ? -20.208 1.035 16.392 1.00 95.19 81 ARG A O 1
ATOM 608 N N . GLY A 1 82 ? -18.131 1.846 16.107 1.00 92.50 82 GLY A N 1
ATOM 609 C CA . GLY A 1 82 ? -17.572 1.383 17.378 1.00 92.50 82 GLY A CA 1
ATOM 610 C C . GLY A 1 82 ? -17.143 -0.090 17.389 1.00 92.50 82 GLY A C 1
ATOM 611 O O . GLY A 1 82 ? -16.985 -0.658 18.463 1.00 92.50 82 GLY A O 1
ATOM 612 N N . GLU A 1 83 ? -16.974 -0.720 16.221 1.00 92.25 83 GLU A N 1
ATOM 613 C CA . GLU A 1 83 ? -16.625 -2.147 16.083 1.00 92.25 83 GLU A CA 1
ATOM 614 C C . GLU A 1 83 ? -15.109 -2.423 16.104 1.00 92.25 83 GLU A C 1
ATOM 616 O O . GLU A 1 83 ? -14.697 -3.566 16.289 1.00 92.25 83 GLU A O 1
ATOM 621 N N . VAL A 1 84 ? -14.281 -1.399 15.892 1.00 92.88 84 VAL A N 1
ATOM 622 C CA . VAL A 1 84 ? -12.806 -1.469 15.913 1.00 92.88 84 VAL A CA 1
ATOM 623 C C . VAL A 1 84 ? -12.243 -0.257 16.631 1.00 92.88 84 VAL A C 1
ATOM 625 O O . VAL A 1 84 ? -12.900 0.782 16.735 1.00 92.88 84 VAL A O 1
ATOM 628 N N . GLU A 1 85 ? -11.016 -0.380 17.121 1.00 93.50 85 GLU A N 1
ATOM 629 C CA . GLU A 1 85 ? -10.362 0.692 17.856 1.00 93.50 85 GLU 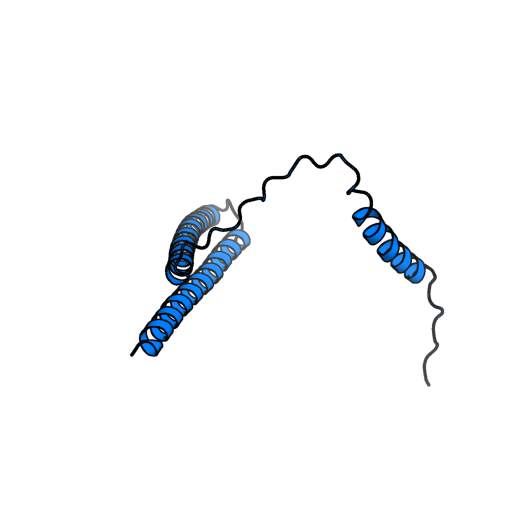A CA 1
ATOM 630 C C . GLU A 1 85 ? -9.645 1.685 16.928 1.00 93.50 85 GLU A C 1
ATOM 632 O O . GLU A 1 85 ? -9.176 1.356 15.838 1.00 93.50 85 GLU A O 1
ATOM 637 N N . MET A 1 86 ? -9.496 2.929 17.395 1.00 90.31 86 MET A N 1
ATOM 638 C CA . MET A 1 86 ? -8.826 4.002 16.644 1.00 90.31 86 MET A CA 1
ATOM 639 C C . MET A 1 86 ? -7.394 3.626 16.232 1.00 90.31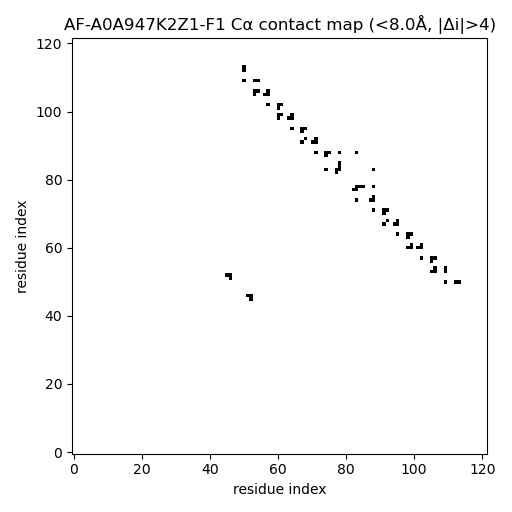 86 MET A C 1
ATOM 641 O O . MET A 1 86 ? -6.920 4.020 15.166 1.00 90.31 86 MET A O 1
ATOM 645 N N . HIS A 1 87 ? -6.687 2.862 17.068 1.00 94.31 87 HIS A N 1
ATOM 646 C CA . HIS A 1 87 ? -5.302 2.484 16.802 1.00 94.31 87 HIS A CA 1
ATOM 647 C C . HIS A 1 87 ? -5.180 1.576 15.566 1.00 94.31 87 HIS A C 1
ATOM 649 O O . HIS A 1 87 ? -4.227 1.724 14.804 1.00 94.31 87 HIS A O 1
ATOM 655 N N . GLU A 1 88 ? -6.159 0.704 15.311 1.00 92.19 88 GLU A N 1
ATOM 656 C CA . GLU A 1 88 ? -6.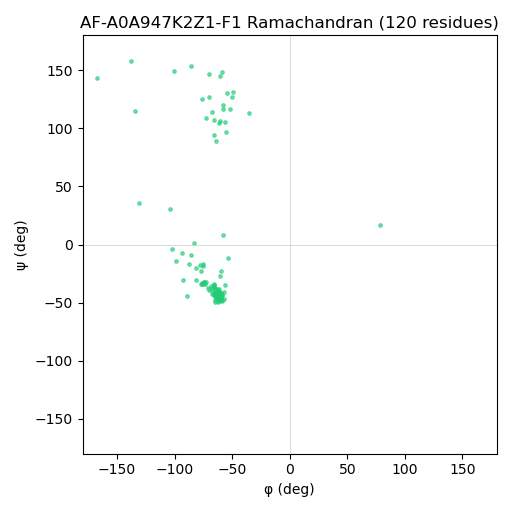173 -0.179 14.140 1.00 92.19 88 GLU A CA 1
ATOM 657 C C . GLU A 1 88 ? -6.308 0.626 12.844 1.00 92.19 88 GLU A C 1
ATOM 659 O O . GLU A 1 88 ? -5.567 0.403 11.883 1.00 92.19 88 GLU A O 1
ATOM 664 N N . VAL A 1 89 ? -7.191 1.631 12.847 1.00 92.44 89 VAL A N 1
ATOM 665 C CA . VAL A 1 89 ? -7.346 2.576 11.732 1.00 92.44 89 VAL A CA 1
ATOM 666 C C . VAL A 1 89 ? -6.047 3.346 11.501 1.00 92.44 89 VAL A C 1
ATOM 668 O O . VAL A 1 89 ? -5.574 3.435 10.369 1.00 92.44 89 VAL A O 1
ATOM 671 N N . MET A 1 90 ? -5.426 3.863 12.567 1.00 92.44 90 MET A N 1
ATOM 672 C CA . MET A 1 90 ? -4.170 4.612 12.458 1.00 92.44 90 MET A CA 1
ATOM 673 C C . MET A 1 90 ? -3.014 3.754 11.933 1.00 92.44 90 MET A C 1
ATOM 675 O O . MET A 1 90 ? -2.212 4.242 11.133 1.00 92.44 90 MET A O 1
ATOM 679 N N . ILE A 1 91 ? -2.925 2.482 12.333 1.00 94.75 91 ILE A N 1
ATOM 680 C CA . ILE A 1 91 ? -1.923 1.543 11.811 1.00 94.75 91 ILE A CA 1
ATOM 681 C C . ILE A 1 91 ? -2.164 1.294 10.321 1.00 94.75 91 ILE A C 1
ATOM 683 O O . ILE A 1 91 ? -1.223 1.390 9.532 1.00 94.75 91 ILE A O 1
ATOM 687 N N . ALA A 1 92 ? -3.408 1.022 9.917 1.00 91.50 92 ALA A N 1
ATOM 688 C CA . ALA A 1 92 ? -3.752 0.807 8.514 1.00 91.50 92 ALA A CA 1
ATOM 689 C C . ALA A 1 92 ? -3.428 2.040 7.650 1.00 91.50 92 ALA A C 1
ATOM 691 O O . ALA A 1 92 ? -2.786 1.913 6.606 1.00 91.50 92 ALA A O 1
ATOM 692 N N . GLN A 1 93 ? -3.777 3.235 8.131 1.00 91.12 93 GLN A N 1
ATOM 693 C CA . GLN A 1 93 ? -3.464 4.513 7.487 1.00 91.12 93 GLN A CA 1
ATOM 694 C C . GLN A 1 93 ? -1.947 4.731 7.358 1.00 91.12 93 GLN A C 1
ATOM 696 O O . GLN A 1 93 ? -1.441 5.101 6.296 1.00 91.12 93 GLN A O 1
ATOM 701 N N . SER A 1 94 ? -1.197 4.464 8.430 1.00 92.75 94 SER A N 1
ATOM 702 C CA . SER A 1 94 ? 0.265 4.612 8.450 1.00 92.75 94 SER A CA 1
ATOM 703 C C . SER A 1 94 ? 0.933 3.643 7.478 1.00 92.75 94 SER A C 1
ATOM 705 O O . SER A 1 94 ? 1.854 4.020 6.752 1.00 92.75 94 SER A O 1
ATOM 707 N N . LYS A 1 95 ? 0.426 2.408 7.404 1.00 92.44 95 LYS A N 1
ATOM 708 C CA . LYS A 1 95 ? 0.892 1.394 6.459 1.00 92.44 95 LYS A CA 1
ATOM 709 C C . LYS A 1 95 ? 0.722 1.864 5.013 1.00 92.44 95 LYS A C 1
ATOM 711 O O . LYS A 1 95 ? 1.661 1.736 4.232 1.00 92.44 95 LYS A O 1
ATOM 716 N N . ILE A 1 96 ? -0.433 2.439 4.664 1.00 91.62 96 ILE A N 1
ATOM 717 C CA . ILE A 1 96 ? -0.690 3.000 3.325 1.00 91.62 96 ILE A CA 1
ATOM 718 C C . ILE A 1 96 ? 0.315 4.098 2.995 1.00 91.62 96 ILE A C 1
ATOM 720 O O . ILE A 1 96 ? 0.921 4.062 1.927 1.00 91.62 96 ILE A O 1
ATOM 724 N N . SER A 1 97 ? 0.532 5.037 3.918 1.00 91.56 97 SER A N 1
ATOM 725 C CA . SER A 1 97 ? 1.469 6.146 3.717 1.00 91.56 97 SER A CA 1
ATOM 726 C C . SER A 1 97 ? 2.883 5.647 3.390 1.00 91.56 97 SER A C 1
ATOM 728 O O . SER A 1 97 ? 3.479 6.068 2.398 1.00 91.56 97 SER A O 1
ATOM 730 N N . ILE A 1 98 ? 3.389 4.675 4.157 1.00 91.88 98 ILE A N 1
ATOM 731 C CA . ILE A 1 98 ? 4.715 4.078 3.930 1.00 91.88 98 ILE A CA 1
ATOM 732 C C . ILE A 1 98 ? 4.763 3.332 2.589 1.00 91.88 98 ILE A C 1
ATOM 734 O O . ILE A 1 98 ? 5.719 3.486 1.828 1.00 91.88 98 ILE A O 1
ATOM 738 N N . MET A 1 99 ? 3.734 2.542 2.266 1.00 88.56 99 MET A N 1
ATOM 739 C CA . MET A 1 99 ? 3.678 1.814 0.993 1.00 88.56 99 MET A CA 1
ATOM 740 C C . MET A 1 99 ? 3.634 2.763 -0.209 1.00 88.56 99 MET A C 1
ATOM 742 O O . MET A 1 99 ? 4.327 2.520 -1.194 1.00 88.56 99 MET A O 1
ATOM 746 N N . MET A 1 100 ? 2.893 3.869 -0.114 1.00 89.12 100 MET A N 1
ATOM 747 C CA . MET A 1 100 ? 2.848 4.899 -1.151 1.00 89.12 100 MET A CA 1
ATOM 748 C C . MET A 1 100 ? 4.220 5.553 -1.347 1.00 89.12 100 MET A C 1
ATOM 750 O O . MET A 1 100 ? 4.687 5.677 -2.478 1.00 89.12 100 MET A O 1
ATOM 754 N N . GLN A 1 101 ? 4.906 5.921 -0.259 1.00 90.50 101 GLN A N 1
ATOM 755 C CA . GLN A 1 101 ? 6.261 6.482 -0.327 1.00 90.50 101 GLN A CA 1
ATOM 756 C C . GLN A 1 101 ? 7.241 5.519 -1.009 1.00 90.50 101 GLN A C 1
ATOM 758 O O . GLN A 1 101 ? 8.020 5.929 -1.872 1.00 90.50 101 GLN A O 1
ATOM 763 N N . LEU A 1 102 ? 7.170 4.229 -0.671 1.00 88.88 102 LEU A N 1
ATOM 764 C CA . LEU A 1 102 ? 7.991 3.198 -1.298 1.00 88.88 102 LEU A CA 1
ATOM 765 C C . LEU A 1 102 ? 7.671 3.036 -2.791 1.00 88.88 102 LEU A C 1
ATOM 767 O O . LEU A 1 102 ? 8.591 2.941 -3.606 1.00 88.88 102 LEU A O 1
ATOM 771 N N . ALA A 1 103 ? 6.388 3.031 -3.159 1.00 87.81 103 ALA A N 1
ATOM 772 C CA . ALA A 1 103 ? 5.953 2.928 -4.549 1.00 87.81 103 ALA A CA 1
ATOM 773 C C . ALA A 1 103 ? 6.472 4.110 -5.382 1.00 87.81 103 ALA A C 1
ATOM 775 O O . ALA A 1 103 ? 7.103 3.903 -6.419 1.00 87.81 103 ALA A O 1
ATOM 776 N N . VAL A 1 104 ? 6.298 5.342 -4.894 1.00 89.81 104 VAL A N 1
ATOM 777 C CA . VAL A 1 104 ? 6.796 6.562 -5.553 1.00 89.81 104 VAL A CA 1
ATOM 778 C C . VAL A 1 104 ? 8.318 6.537 -5.698 1.00 89.81 104 VAL A C 1
ATOM 780 O O . VAL A 1 104 ? 8.836 6.844 -6.773 1.00 89.81 104 VAL A O 1
ATOM 783 N N . SER A 1 105 ? 9.040 6.131 -4.650 1.00 88.69 105 SER A N 1
ATOM 784 C CA . SER A 1 105 ? 10.500 5.988 -4.691 1.00 88.69 105 SER A CA 1
ATOM 785 C C . SER A 1 105 ? 10.940 4.965 -5.744 1.00 88.69 105 SER A C 1
ATOM 787 O O . SER A 1 105 ? 11.816 5.245 -6.563 1.00 88.69 105 SER A O 1
ATOM 789 N N . THR A 1 106 ? 10.262 3.816 -5.803 1.00 86.38 106 THR A N 1
ATOM 790 C CA . THR A 1 106 ? 10.540 2.755 -6.783 1.00 86.38 106 THR A CA 1
ATOM 791 C C . THR A 1 106 ? 10.318 3.246 -8.213 1.00 86.38 106 THR A C 1
ATOM 793 O O . THR A 1 106 ? 11.180 3.052 -9.067 1.00 86.38 106 THR A O 1
ATOM 796 N N . ILE A 1 107 ? 9.207 3.943 -8.474 1.00 84.88 107 ILE A N 1
ATOM 797 C CA . ILE A 1 107 ? 8.907 4.535 -9.789 1.00 84.88 107 ILE A CA 1
ATOM 798 C C . ILE A 1 107 ? 9.964 5.574 -10.168 1.00 84.88 107 ILE A C 1
ATOM 800 O O . ILE A 1 107 ? 10.475 5.562 -11.285 1.00 84.88 107 ILE A O 1
ATOM 804 N N . THR A 1 108 ? 10.327 6.452 -9.233 1.00 88.94 108 THR A N 1
ATOM 805 C CA . THR A 1 108 ? 11.338 7.495 -9.460 1.00 88.94 108 THR A CA 1
ATOM 806 C C . THR A 1 108 ? 12.696 6.883 -9.795 1.00 88.94 108 THR A C 1
ATOM 808 O O . THR A 1 108 ? 13.357 7.322 -10.740 1.00 88.94 108 THR A O 1
ATOM 811 N N . SER A 1 109 ? 13.094 5.834 -9.072 1.00 86.25 109 SER A N 1
ATOM 812 C CA . SER A 1 109 ? 14.312 5.081 -9.362 1.00 86.25 109 SER A CA 1
ATOM 813 C C . SER A 1 109 ? 14.245 4.421 -10.739 1.00 86.25 109 SER A C 1
ATOM 815 O O . SER A 1 109 ? 15.205 4.531 -11.494 1.00 86.25 109 SER A O 1
ATOM 817 N N . ALA A 1 110 ? 13.115 3.807 -11.106 1.00 83.44 110 ALA A N 1
ATOM 818 C CA . ALA A 1 110 ? 12.921 3.182 -12.417 1.00 83.44 110 ALA A CA 1
ATOM 819 C C . ALA A 1 110 ? 13.104 4.181 -13.568 1.00 83.44 110 ALA A C 1
ATOM 821 O O . ALA A 1 110 ? 13.833 3.919 -14.524 1.00 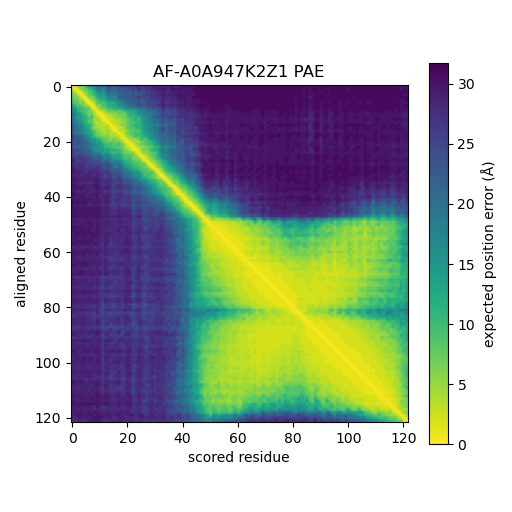83.44 110 ALA A O 1
ATOM 822 N N . VAL A 1 111 ? 12.458 5.346 -13.458 1.00 84.38 111 VAL A N 1
ATOM 823 C CA . VAL A 1 111 ? 12.522 6.420 -14.460 1.00 84.38 111 VAL A CA 1
ATOM 824 C C . VAL A 1 111 ? 13.935 6.995 -14.555 1.00 84.38 111 VAL A C 1
ATOM 826 O O . VAL A 1 111 ? 14.420 7.253 -15.657 1.00 84.38 111 VAL A O 1
ATOM 829 N N . THR A 1 112 ? 14.612 7.171 -13.418 1.00 84.75 112 THR A N 1
ATOM 830 C CA . THR A 1 112 ? 15.989 7.687 -13.380 1.00 84.75 112 THR A CA 1
ATOM 831 C C . THR A 1 112 ? 16.954 6.713 -14.046 1.00 84.75 112 THR A C 1
ATOM 833 O O . THR A 1 112 ? 17.676 7.110 -14.956 1.00 84.75 112 THR A O 1
ATOM 836 N N . SER A 1 113 ? 16.903 5.428 -13.686 1.00 80.62 113 SER A N 1
ATOM 837 C CA . SER A 1 113 ? 17.739 4.400 -14.313 1.00 80.62 113 SER A CA 1
ATOM 838 C C . SER A 1 113 ? 17.459 4.268 -15.812 1.00 80.62 113 SER A C 1
ATOM 840 O O . SER A 1 113 ? 18.392 4.129 -16.598 1.00 80.62 113 SER A O 1
ATOM 842 N N . PHE A 1 114 ? 16.195 4.378 -16.241 1.00 80.06 114 PHE A N 1
ATOM 843 C CA . PHE A 1 114 ? 15.851 4.393 -17.665 1.00 80.06 114 PHE A CA 1
ATOM 844 C C . PHE A 1 114 ? 16.514 5.565 -18.399 1.00 80.06 114 PHE A C 1
ATOM 846 O O . PHE A 1 114 ? 17.125 5.361 -19.450 1.00 80.06 114 PHE A O 1
ATOM 853 N N . LYS A 1 115 ? 16.433 6.774 -17.827 1.00 80.75 115 LYS A N 1
ATOM 854 C CA . LYS A 1 115 ? 17.0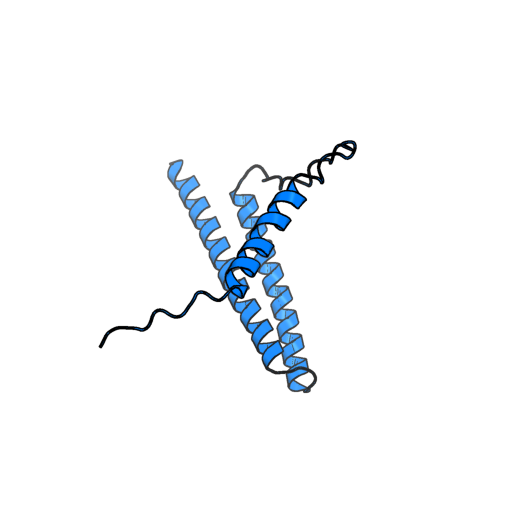53 7.987 -18.377 1.00 80.75 115 LYS A CA 1
ATOM 855 C C . LYS A 1 115 ? 18.576 7.865 -18.455 1.00 80.75 115 LYS A C 1
ATOM 857 O O . LYS A 1 115 ? 19.153 8.263 -19.460 1.00 80.75 115 LYS A O 1
ATOM 862 N N . GLU A 1 116 ? 19.228 7.317 -17.434 1.00 79.94 116 GLU A N 1
ATOM 863 C CA . GLU A 1 116 ? 20.683 7.105 -17.429 1.00 79.94 116 GLU A CA 1
ATOM 864 C C . GLU A 1 116 ? 21.122 6.119 -18.520 1.00 79.94 116 GLU A C 1
ATOM 866 O O . GLU A 1 116 ? 22.058 6.407 -19.264 1.00 79.94 116 GLU A O 1
ATOM 871 N N . ILE A 1 117 ? 20.401 5.002 -18.687 1.00 75.19 117 ILE A N 1
ATOM 872 C CA . ILE A 1 117 ? 20.682 4.015 -19.742 1.00 75.19 117 ILE A CA 1
ATOM 873 C C . ILE A 1 117 ? 20.530 4.634 -21.138 1.00 75.19 117 ILE A C 1
ATOM 875 O O . ILE A 1 117 ? 21.358 4.376 -22.012 1.00 75.19 117 ILE A O 1
ATOM 879 N N . THR A 1 118 ? 19.501 5.460 -21.364 1.00 70.19 118 THR A N 1
ATOM 880 C CA . THR A 1 118 ? 19.312 6.129 -22.665 1.00 70.19 118 THR A CA 1
ATOM 881 C C . THR A 1 118 ? 20.322 7.251 -22.900 1.00 70.19 118 THR A C 1
ATOM 883 O O . THR A 1 118 ? 20.726 7.460 -24.039 1.00 70.19 118 THR A O 1
ATOM 886 N N . GLN A 1 119 ? 20.762 7.955 -21.853 1.00 65.69 119 GLN A N 1
ATOM 887 C CA . GLN A 1 119 ? 21.763 9.021 -21.976 1.00 65.69 119 GLN A CA 1
ATOM 888 C C . GLN A 1 119 ? 23.200 8.510 -22.133 1.00 65.69 119 GLN A C 1
ATOM 8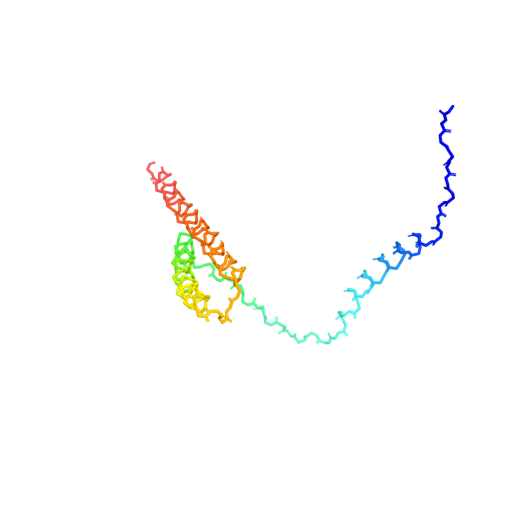90 O O . GLN A 1 119 ? 24.014 9.236 -22.687 1.00 65.69 119 GLN A O 1
ATOM 895 N N . MET A 1 120 ? 23.525 7.283 -21.709 1.00 59.59 120 MET A N 1
ATOM 896 C CA . MET A 1 120 ? 24.825 6.663 -22.021 1.00 59.59 120 MET A CA 1
ATOM 897 C C . MET A 1 120 ? 24.947 6.159 -23.468 1.00 59.59 120 MET A C 1
ATOM 899 O O . MET A 1 120 ? 26.058 5.866 -23.900 1.00 59.59 120 MET A O 1
ATOM 903 N N . GLN A 1 121 ? 23.836 5.996 -24.195 1.00 52.34 121 GLN A N 1
ATOM 904 C CA . GLN A 1 121 ? 23.836 5.468 -25.568 1.00 52.34 121 GLN A CA 1
ATOM 905 C C . GLN A 1 121 ? 23.884 6.549 -26.662 1.00 52.34 121 GLN A C 1
ATOM 907 O O . GLN A 1 121 ? 24.020 6.189 -27.832 1.00 52.34 121 GLN A O 1
ATOM 912 N N . ILE A 1 122 ? 23.766 7.836 -26.310 1.00 49.06 122 ILE A N 1
ATOM 913 C CA . ILE A 1 122 ? 23.972 8.959 -27.245 1.00 49.06 122 ILE A CA 1
ATOM 914 C C . ILE A 1 122 ? 25.426 9.426 -27.281 1.00 49.06 122 ILE A C 1
ATOM 916 O O . ILE A 1 122 ? 26.102 9.360 -26.232 1.00 49.06 122 ILE A O 1
#

Mean predicted aligned error: 18.02 Å

Nearest PDB structures (foldseek):
  4tko-assembly1_B  TM=8.955E-01  e=1.354E+00  Aquifex aeolicus VF5
  5c21-assembly1_A  TM=6.993E-01  e=6.277E+00  Escherichia coli
  7w1m-assembly1_A  TM=3.711E-01  e=9.071E-01  Homo sapiens
  5c22-assembly3_C  TM=3.859E-01  e=2.637E+00  Escherichia coli
  5c22-assembly4_D  TM=3.864E-01  e=3.222E+00  Escherichia coli

Sequence (122 aa):
MAEQISPINNAEMRLAQILGDDYLSQASEVAAGPAEAAKPLGQPTLSGNPFEDVLAKAMHAIDGVSRSEMHANQLIEKYMRGEVEMHEVMIAQSKISIMMQLAVSTITSAVTSFKEITQMQI

Secondary structure (DSSP, 8-state):
-----PPPPHHHHHHHHHHHHHHHHHTTSS--S-----PPP------S-HHHHHHHHHHHHHHHHHHHHHHHHHHHHHHHTTSS-HHHHHHHHHHHHHHHHHHHHHHHHHHHHHHHHHHT--

Foldseek 3Di:
DDDDDDDDDPVVVVVVVVVPPVVVVVVPPVPPDPDPPDDPDDDPPPDPDVLVVLVVVLVVLVVVLVVLVVVLVVVVVCVVVVNDDPVVSVVSVVVSVVSVVVSVVSVVVSVVVVVVVVVVVD